Protein AF-A0A922W601-F1 (afdb_monomer_lite)

pLDDT: mean 78.49, std 11.57, range [43.97, 92.69]

Foldseek 3Di:
DDDDPPDPDPDDPPPPVVVLVVVLVVLVVQLVVLVVQLVVLVVVLVVCVVVVHDPVVNVVSVVSNVVSVVSNVVSVVVNVVSVVVVVVVVVVCVVVVPD

Secondary structure (DSSP, 8-state):
------PPPPP---HHHHHHHHHHHHHHHHHHHHHHHHHHHHHHHHHHHHTT--HHHHHHHHHHHHHHHHHHHHHHHHHHHHHHHHHHHHHHHHHS---

Structure (mmCIF, N/CA/C/O backbone):
data_AF-A0A922W601-F1
#
_entry.id   AF-A0A922W601-F1
#
loop_
_atom_site.group_PDB
_atom_site.id
_atom_site.type_symbol
_atom_site.label_atom_id
_atom_site.label_alt_id
_atom_site.label_comp_id
_atom_site.label_asym_id
_atom_site.label_entity_id
_atom_site.label_seq_id
_atom_site.pdbx_PDB_ins_code
_atom_site.Cartn_x
_atom_site.Cartn_y
_atom_site.Cartn_z
_atom_site.occupancy
_atom_site.B_iso_or_equiv
_atom_site.auth_seq_id
_atom_site.auth_comp_id
_atom_site.auth_asym_id
_atom_site.auth_atom_id
_atom_site.pdbx_PDB_model_num
ATOM 1 N N . MET A 1 1 ? -67.166 24.033 14.868 1.00 43.97 1 MET A N 1
ATOM 2 C CA . MET A 1 1 ? -66.697 22.780 14.244 1.00 43.97 1 MET A CA 1
ATOM 3 C C . MET A 1 1 ? -65.186 22.913 14.127 1.00 43.97 1 MET A C 1
ATOM 5 O O . MET A 1 1 ? -64.732 23.794 13.410 1.00 43.97 1 MET A O 1
ATOM 9 N N . SER A 1 2 ? -64.447 22.227 15.002 1.00 44.22 2 SER A N 1
ATOM 10 C CA . SER A 1 2 ? -63.030 22.494 15.292 1.00 44.22 2 SER A CA 1
ATOM 11 C C . SER A 1 2 ? -62.103 22.144 14.131 1.00 44.22 2 SER A C 1
ATOM 13 O O . SER A 1 2 ? -62.277 21.118 13.482 1.00 44.22 2 SER A O 1
ATOM 15 N N . ILE A 1 3 ? -61.104 23.000 13.914 1.00 59.69 3 ILE A N 1
ATOM 16 C CA . ILE A 1 3 ? -59.993 22.795 12.984 1.00 59.69 3 ILE A CA 1
ATOM 17 C C . ILE A 1 3 ? -59.059 21.737 13.579 1.00 59.69 3 ILE A C 1
ATOM 19 O O . ILE A 1 3 ? -58.405 21.987 14.591 1.00 59.69 3 ILE A O 1
ATOM 23 N N . GLU A 1 4 ? -59.010 20.554 12.968 1.00 59.09 4 GLU A N 1
ATOM 24 C CA . GLU A 1 4 ? -58.036 19.520 13.312 1.00 59.09 4 GLU A CA 1
ATOM 25 C C . GLU A 1 4 ? -56.712 19.841 12.610 1.00 59.09 4 GLU A C 1
ATOM 27 O O . GLU A 1 4 ? -56.544 19.689 11.401 1.00 59.09 4 GLU A O 1
ATOM 32 N N . ASN A 1 5 ? -55.788 20.389 13.392 1.00 63.09 5 ASN A N 1
ATOM 33 C CA . ASN A 1 5 ? -54.438 20.731 12.984 1.00 63.09 5 ASN A CA 1
ATOM 34 C C . ASN A 1 5 ? -53.618 19.436 12.845 1.00 63.09 5 ASN A C 1
ATOM 36 O O . ASN A 1 5 ? -53.063 18.937 13.825 1.00 63.09 5 ASN A O 1
ATOM 40 N N . ALA A 1 6 ? -53.567 18.867 11.640 1.00 60.97 6 ALA A N 1
ATOM 41 C CA . ALA A 1 6 ? -52.699 17.736 11.333 1.00 60.97 6 ALA A CA 1
ATOM 42 C C . ALA A 1 6 ? -51.233 18.202 11.333 1.00 60.97 6 ALA A C 1
ATOM 44 O O . ALA A 1 6 ? -50.749 18.801 10.372 1.00 60.97 6 ALA A O 1
ATOM 45 N N . ALA A 1 7 ? -50.519 17.949 12.430 1.00 64.44 7 ALA A N 1
ATOM 46 C CA . ALA A 1 7 ? -49.078 18.159 12.494 1.00 64.44 7 ALA A CA 1
ATOM 47 C C . ALA A 1 7 ? -48.374 17.287 11.429 1.00 64.44 7 ALA A C 1
ATOM 49 O O . ALA A 1 7 ? -48.649 16.085 11.362 1.00 64.44 7 ALA A O 1
ATOM 50 N N . PRO A 1 8 ? -47.464 17.834 10.598 1.00 65.56 8 PRO A N 1
ATOM 51 C CA . PRO A 1 8 ? -46.700 17.017 9.665 1.00 65.56 8 PRO A CA 1
ATOM 52 C C . PRO A 1 8 ? -45.806 16.043 10.442 1.00 65.56 8 PRO A C 1
ATOM 54 O O . PRO A 1 8 ? -45.128 16.428 11.397 1.00 65.56 8 PRO A O 1
ATOM 57 N N . ALA A 1 9 ? -45.819 14.773 10.028 1.00 65.50 9 ALA A N 1
ATOM 58 C CA . ALA A 1 9 ? -44.982 13.720 10.593 1.00 65.50 9 ALA A CA 1
ATOM 59 C C . ALA A 1 9 ? -43.511 14.180 10.661 1.00 65.50 9 ALA A C 1
ATOM 61 O O . ALA A 1 9 ? -43.003 14.722 9.673 1.00 65.50 9 ALA A O 1
ATOM 62 N N . PRO A 1 10 ? -42.808 13.992 11.795 1.00 61.16 10 PRO A N 1
ATOM 63 C CA . PRO A 1 10 ? -41.429 14.437 11.921 1.00 61.16 10 PRO A CA 1
ATOM 64 C C . PRO A 1 10 ? -40.565 13.740 10.866 1.00 61.16 10 PRO A C 1
ATOM 66 O O . PRO A 1 10 ? -40.510 12.511 10.790 1.00 61.16 10 PRO A O 1
ATOM 69 N N . ALA A 1 11 ? -39.922 14.561 10.036 1.00 61.38 11 ALA A N 1
ATOM 70 C CA . ALA A 1 11 ? -39.100 14.142 8.915 1.00 61.38 11 ALA A CA 1
ATOM 71 C C . ALA A 1 11 ? -38.070 13.076 9.325 1.00 61.38 11 ALA A C 1
ATOM 73 O O . ALA A 1 11 ? -37.332 13.208 10.303 1.00 61.38 11 ALA A O 1
ATOM 74 N N . SER A 1 12 ? -38.038 12.019 8.521 1.00 61.06 12 SER A N 1
ATOM 75 C CA . SER A 1 12 ? -37.126 10.883 8.555 1.00 61.06 12 SER A CA 1
ATOM 76 C C . SER A 1 12 ? -35.670 11.273 8.835 1.00 61.06 12 SER A C 1
ATOM 78 O O . SER A 1 12 ? -34.993 11.824 7.969 1.00 61.06 12 SER A O 1
ATOM 80 N N . ALA A 1 13 ? -35.139 10.889 9.997 1.00 62.81 13 ALA A N 1
ATOM 81 C CA . ALA A 1 13 ? -33.708 10.983 10.284 1.00 62.81 13 ALA A CA 1
ATOM 82 C C . ALA A 1 13 ? -33.016 9.601 10.366 1.00 62.81 13 ALA A C 1
ATOM 84 O O . ALA A 1 13 ? -32.660 9.172 11.463 1.00 62.81 13 ALA A O 1
ATOM 85 N N . PRO A 1 14 ? -32.746 8.913 9.232 1.00 53.59 14 PRO A N 1
ATOM 86 C CA . PRO A 1 14 ? -31.772 7.817 9.207 1.00 53.59 14 PRO A CA 1
ATOM 87 C C . PRO A 1 14 ? -30.535 8.084 8.321 1.00 53.59 14 PRO A C 1
ATOM 89 O O . PRO A 1 14 ? -29.687 7.208 8.177 1.00 53.59 14 PRO A O 1
ATOM 92 N N . GLU A 1 15 ? -30.374 9.271 7.728 1.00 57.44 15 GLU A N 1
ATOM 93 C CA . GLU A 1 15 ? -29.395 9.469 6.643 1.00 57.44 15 GLU A CA 1
ATOM 94 C C . GLU A 1 15 ? -27.919 9.376 7.094 1.00 57.44 15 GLU A C 1
ATOM 96 O O . GLU A 1 15 ? -27.098 8.723 6.443 1.00 57.44 15 GLU A O 1
ATOM 101 N N . LYS A 1 16 ? -27.562 9.949 8.256 1.00 57.28 16 LYS A N 1
ATOM 102 C CA . LYS A 1 16 ? -26.151 10.132 8.668 1.00 57.28 16 LYS A CA 1
ATOM 103 C C . LYS A 1 16 ? -25.378 8.834 8.940 1.00 57.28 16 LYS A C 1
ATOM 105 O O . LYS A 1 16 ? -24.152 8.817 8.835 1.00 57.28 16 LYS A O 1
ATOM 110 N N . THR A 1 17 ? -26.048 7.749 9.320 1.00 61.28 17 THR A N 1
ATOM 111 C CA . THR A 1 17 ? -25.400 6.454 9.609 1.00 61.28 17 THR A CA 1
ATOM 112 C C . THR A 1 17 ? -25.049 5.687 8.335 1.00 61.28 17 THR A C 1
ATOM 114 O O . THR A 1 17 ? -24.055 4.958 8.323 1.00 61.28 17 THR A O 1
ATOM 117 N N . SER A 1 18 ? -25.814 5.884 7.258 1.00 61.66 18 SER A N 1
ATOM 118 C CA . SER A 1 18 ? -25.588 5.228 5.965 1.00 61.66 18 SER A CA 1
ATOM 119 C C . SER A 1 18 ? -24.323 5.746 5.267 1.00 61.66 18 SER A C 1
ATOM 121 O O . SER A 1 18 ? -23.509 4.959 4.780 1.00 61.66 18 SER A O 1
ATOM 123 N N . VAL A 1 19 ? -24.100 7.064 5.315 1.00 62.34 19 VAL A N 1
ATOM 124 C CA . VAL A 1 19 ? -22.975 7.740 4.651 1.00 62.34 19 VAL A CA 1
ATOM 125 C C . VAL A 1 19 ? -21.634 7.339 5.273 1.00 62.34 19 VAL A C 1
ATOM 127 O O . VAL A 1 19 ? -20.685 7.031 4.554 1.00 62.34 19 VAL A O 1
ATOM 130 N N . LEU A 1 20 ? -21.564 7.248 6.606 1.00 65.19 20 LEU A N 1
ATOM 131 C CA . LEU A 1 20 ? -20.341 6.849 7.316 1.00 65.19 20 LEU A CA 1
ATOM 132 C C . LEU A 1 20 ? -19.949 5.389 7.035 1.00 65.19 20 LEU A C 1
ATOM 134 O O . LEU A 1 20 ? -18.781 5.107 6.768 1.00 65.19 20 LEU A O 1
ATOM 138 N N . LYS A 1 21 ? -20.920 4.461 7.019 1.00 67.75 21 LYS A N 1
ATOM 139 C CA . LYS A 1 21 ? -20.666 3.054 6.650 1.00 67.75 21 LYS A CA 1
ATOM 140 C C . LYS A 1 21 ? -20.168 2.922 5.208 1.00 67.75 21 LYS A C 1
ATOM 142 O O . LYS A 1 21 ? -19.260 2.132 4.954 1.00 67.75 21 LYS A O 1
ATOM 147 N N . LYS A 1 22 ? -20.734 3.705 4.281 1.00 72.56 22 LYS A N 1
ATOM 148 C CA . LYS A 1 22 ? -20.332 3.713 2.868 1.00 72.56 22 LYS A CA 1
ATOM 149 C C . LYS A 1 22 ? -18.907 4.250 2.686 1.00 72.56 22 LYS A C 1
ATOM 151 O O . LYS A 1 22 ? -18.122 3.633 1.971 1.00 72.56 22 LYS A O 1
ATOM 156 N N . GLY A 1 23 ? -18.549 5.327 3.392 1.00 75.94 23 GLY A N 1
ATOM 157 C CA . GLY A 1 23 ? -17.200 5.906 3.359 1.00 75.94 23 GLY A CA 1
ATOM 158 C C . GLY A 1 23 ? -16.117 4.947 3.859 1.00 75.94 23 GLY A C 1
ATOM 159 O O . GLY A 1 23 ? -15.064 4.824 3.239 1.00 75.94 23 GLY A O 1
ATOM 160 N N . ARG A 1 24 ? -16.396 4.185 4.924 1.00 80.19 24 ARG A N 1
ATOM 161 C CA . ARG A 1 24 ? -15.449 3.187 5.441 1.00 80.19 24 ARG A CA 1
ATOM 162 C C . ARG A 1 24 ? -15.222 2.030 4.466 1.00 80.19 24 ARG A C 1
ATOM 164 O O . ARG A 1 24 ? -14.082 1.633 4.251 1.00 80.19 24 ARG A O 1
ATOM 171 N N . GLY A 1 25 ? -16.296 1.501 3.873 1.00 82.06 25 GLY A N 1
ATOM 172 C CA . GLY A 1 25 ? -16.197 0.439 2.866 1.00 82.06 25 GLY A CA 1
ATOM 173 C C . GLY A 1 25 ? -15.380 0.880 1.652 1.00 82.06 25 GLY A C 1
ATOM 174 O O . GLY A 1 25 ? -14.500 0.151 1.205 1.00 82.06 25 GLY A O 1
ATOM 175 N N . PHE A 1 26 ? -15.606 2.110 1.188 1.00 85.56 26 PHE A N 1
ATOM 176 C CA . PHE A 1 26 ? -14.830 2.703 0.104 1.00 85.56 26 PHE A CA 1
ATOM 177 C C . PHE A 1 26 ? -13.333 2.808 0.436 1.00 85.56 26 PHE A C 1
ATOM 179 O O . PHE A 1 26 ? -12.511 2.402 -0.377 1.00 85.56 26 PHE A O 1
ATOM 186 N N . LEU A 1 27 ? -12.964 3.277 1.634 1.00 85.62 27 LEU A N 1
ATOM 187 C CA . LEU A 1 27 ? -11.553 3.406 2.030 1.00 85.62 27 LEU A CA 1
ATOM 188 C C . LEU A 1 27 ? -10.836 2.064 2.182 1.00 85.62 27 LEU A C 1
ATOM 190 O O . LEU A 1 27 ? -9.658 1.964 1.846 1.00 85.62 27 LEU A O 1
ATOM 194 N N . ILE A 1 28 ? -11.530 1.024 2.649 1.00 86.00 28 ILE A N 1
ATOM 195 C CA . ILE A 1 28 ? -10.962 -0.328 2.707 1.00 86.00 28 ILE A CA 1
ATOM 196 C C . ILE A 1 28 ? -10.684 -0.840 1.291 1.00 86.00 28 ILE A C 1
ATOM 198 O O . ILE A 1 28 ? -9.580 -1.304 1.019 1.00 86.00 28 ILE A O 1
ATOM 202 N N . VAL A 1 29 ? -11.651 -0.710 0.378 1.00 88.69 29 VAL A N 1
ATOM 203 C CA . VAL A 1 29 ? -11.477 -1.112 -1.028 1.00 88.69 29 VAL A CA 1
ATOM 204 C C . VAL A 1 29 ? -10.352 -0.316 -1.687 1.00 88.69 29 VAL A C 1
ATOM 206 O O . VAL A 1 29 ? -9.505 -0.908 -2.352 1.00 88.69 29 VAL A O 1
ATOM 209 N N . LEU A 1 30 ? -10.294 0.998 -1.453 1.00 88.62 30 LEU A N 1
ATOM 210 C CA . LEU A 1 30 ? -9.215 1.856 -1.936 1.00 88.62 30 LEU A CA 1
ATOM 211 C C . LEU A 1 30 ? -7.857 1.395 -1.394 1.00 88.62 30 LEU A C 1
ATOM 213 O O . LEU A 1 30 ? -6.919 1.246 -2.168 1.00 88.62 30 LEU A O 1
ATOM 217 N N . SER A 1 31 ? -7.758 1.107 -0.094 1.00 87.00 31 SER A N 1
ATOM 218 C CA . SER A 1 31 ? -6.510 0.647 0.528 1.00 87.00 31 SER A CA 1
ATOM 219 C C . SER A 1 31 ? -6.036 -0.679 -0.068 1.00 87.00 31 SER A C 1
ATOM 221 O O . SER A 1 31 ? -4.848 -0.842 -0.332 1.00 87.00 31 SER A O 1
ATOM 223 N N . ILE A 1 32 ? -6.958 -1.615 -0.324 1.00 88.75 32 ILE A N 1
ATOM 224 C CA . ILE A 1 32 ? -6.649 -2.891 -0.987 1.00 88.75 32 ILE A CA 1
ATOM 225 C C . ILE A 1 32 ? -6.174 -2.641 -2.422 1.00 88.75 32 ILE A C 1
ATOM 227 O O . ILE A 1 32 ? -5.138 -3.169 -2.816 1.00 88.75 32 ILE A O 1
ATOM 231 N N . ALA A 1 33 ? -6.889 -1.816 -3.192 1.00 89.12 33 ALA A N 1
ATOM 232 C CA . ALA A 1 33 ? -6.537 -1.510 -4.577 1.00 89.12 33 ALA A CA 1
ATOM 233 C C . ALA A 1 33 ? -5.155 -0.846 -4.687 1.00 89.12 33 ALA A C 1
ATOM 235 O O . ALA A 1 33 ? -4.331 -1.257 -5.505 1.00 89.12 33 ALA A O 1
ATOM 236 N N . VAL A 1 34 ? -4.871 0.131 -3.822 1.00 86.62 34 VAL A N 1
ATOM 237 C CA . VAL A 1 34 ? -3.560 0.787 -3.743 1.00 86.62 34 VAL A CA 1
ATOM 238 C C . VAL A 1 34 ? -2.481 -0.202 -3.291 1.00 86.62 34 VAL A C 1
ATOM 240 O O . VAL A 1 34 ? -1.379 -0.182 -3.830 1.00 86.62 34 VAL A O 1
ATOM 243 N N . GLY A 1 35 ? -2.796 -1.119 -2.372 1.00 85.00 35 GLY A N 1
ATOM 244 C CA . GLY A 1 35 ? -1.881 -2.184 -1.955 1.00 85.00 35 GLY A CA 1
ATOM 245 C C . GLY A 1 35 ? -1.489 -3.108 -3.108 1.00 85.00 35 GLY A C 1
ATOM 246 O O . GLY A 1 35 ? -0.306 -3.368 -3.316 1.00 85.00 35 GLY A O 1
ATOM 247 N N . VAL A 1 36 ? -2.464 -3.544 -3.910 1.00 90.44 36 VAL A N 1
ATOM 248 C CA . VAL A 1 36 ? -2.216 -4.352 -5.116 1.00 90.44 36 VAL A CA 1
ATOM 249 C C . VAL A 1 36 ? -1.370 -3.578 -6.128 1.00 90.44 36 VAL A C 1
ATOM 251 O O . VAL A 1 36 ? -0.405 -4.126 -6.660 1.00 90.44 36 VAL A O 1
ATOM 254 N N . ALA A 1 37 ? -1.679 -2.300 -6.360 1.00 85.69 37 ALA A N 1
ATOM 255 C CA . ALA A 1 37 ? -0.902 -1.447 -7.257 1.00 85.69 37 ALA A CA 1
ATOM 256 C C . ALA A 1 37 ? 0.549 -1.269 -6.780 1.00 85.69 37 ALA A C 1
ATOM 258 O O . ALA A 1 37 ? 1.469 -1.333 -7.593 1.00 85.69 37 ALA A O 1
ATOM 259 N N . ALA A 1 38 ? 0.771 -1.108 -5.472 1.00 85.50 38 ALA A N 1
ATOM 260 C CA . ALA A 1 38 ? 2.107 -1.012 -4.893 1.00 85.50 38 ALA A CA 1
ATOM 261 C C . ALA A 1 38 ? 2.911 -2.303 -5.106 1.00 85.50 38 ALA A C 1
ATOM 263 O O . ALA A 1 38 ? 4.049 -2.243 -5.568 1.00 85.50 38 ALA A O 1
ATOM 264 N N . VAL A 1 39 ? 2.317 -3.473 -4.846 1.00 88.81 39 VAL A N 1
ATOM 265 C CA . VAL A 1 39 ? 2.970 -4.770 -5.102 1.00 88.81 39 VAL A CA 1
ATOM 266 C C . VAL A 1 39 ? 3.314 -4.923 -6.586 1.00 88.81 39 VAL A C 1
ATOM 268 O O . VAL A 1 39 ? 4.442 -5.281 -6.920 1.00 88.81 39 VAL A O 1
ATOM 271 N N . ALA A 1 40 ? 2.381 -4.593 -7.482 1.00 88.56 40 ALA A N 1
ATOM 272 C CA . ALA A 1 40 ? 2.617 -4.643 -8.922 1.00 88.56 40 ALA A CA 1
ATOM 273 C C . ALA A 1 40 ? 3.745 -3.693 -9.364 1.00 88.56 40 ALA A C 1
ATOM 275 O O . ALA A 1 40 ? 4.583 -4.079 -10.177 1.00 88.56 40 ALA A O 1
ATOM 276 N N . ALA A 1 41 ? 3.814 -2.483 -8.799 1.00 83.44 41 ALA A N 1
ATOM 277 C CA . ALA A 1 41 ? 4.872 -1.516 -9.087 1.00 83.44 41 ALA A CA 1
ATOM 278 C C . ALA A 1 41 ? 6.2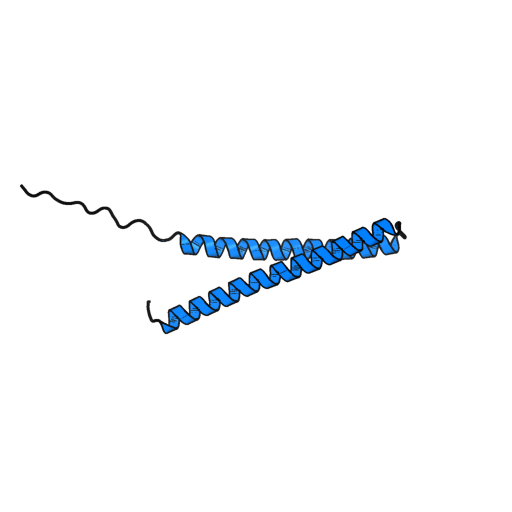57 -2.020 -8.649 1.00 83.44 41 ALA A C 1
ATOM 280 O O . ALA A 1 41 ? 7.221 -1.894 -9.403 1.00 83.44 41 ALA A O 1
ATOM 281 N N . TRP A 1 42 ? 6.358 -2.649 -7.474 1.00 84.44 42 TRP A N 1
ATOM 282 C CA . TRP A 1 42 ? 7.604 -3.267 -7.009 1.00 84.44 42 TRP A CA 1
ATOM 283 C C . TRP A 1 42 ? 8.038 -4.449 -7.882 1.00 84.44 42 TRP A C 1
ATOM 285 O O . TRP A 1 42 ? 9.220 -4.562 -8.208 1.00 84.44 42 TRP A O 1
ATOM 295 N N . ILE A 1 43 ? 7.094 -5.292 -8.318 1.00 88.44 43 ILE A N 1
ATOM 296 C CA . ILE A 1 43 ? 7.373 -6.384 -9.265 1.00 88.44 43 ILE A CA 1
ATOM 297 C C . ILE A 1 43 ? 7.872 -5.818 -10.598 1.00 88.44 43 ILE A C 1
ATOM 299 O O . ILE A 1 43 ? 8.881 -6.286 -11.121 1.00 88.44 43 ILE A O 1
ATOM 303 N N . ALA A 1 44 ? 7.211 -4.787 -11.131 1.00 82.56 44 ALA A N 1
ATOM 304 C CA . ALA A 1 44 ? 7.606 -4.141 -12.379 1.00 82.56 44 ALA A CA 1
ATOM 305 C C . ALA A 1 44 ? 8.997 -3.497 -12.283 1.00 82.56 44 ALA A C 1
ATOM 307 O O . ALA A 1 44 ? 9.794 -3.625 -13.211 1.00 82.56 44 ALA A O 1
ATOM 308 N N . LEU A 1 45 ? 9.322 -2.856 -11.155 1.00 79.50 45 LEU A N 1
ATOM 309 C CA . LEU A 1 45 ? 10.658 -2.323 -10.891 1.00 79.50 45 LEU A CA 1
ATOM 310 C C . LEU A 1 45 ? 11.715 -3.436 -10.869 1.00 79.50 45 LEU A C 1
ATOM 312 O O . LEU A 1 45 ? 12.737 -3.313 -11.541 1.00 79.50 45 LEU A O 1
ATOM 316 N N . GLY A 1 46 ? 11.458 -4.531 -10.149 1.00 80.94 46 GLY A N 1
ATOM 317 C CA . GLY A 1 46 ? 12.358 -5.686 -10.094 1.00 80.94 46 GLY A CA 1
ATOM 318 C C . GLY A 1 46 ? 12.574 -6.333 -11.466 1.00 80.94 46 GLY A C 1
ATOM 319 O O . GLY A 1 46 ? 13.712 -6.592 -11.856 1.00 80.94 46 GLY A O 1
ATOM 320 N N . ALA A 1 47 ? 11.500 -6.514 -12.237 1.00 84.88 47 ALA A N 1
ATOM 321 C CA . ALA A 1 47 ? 11.565 -7.026 -13.604 1.00 84.88 47 ALA A CA 1
ATOM 322 C C . ALA A 1 47 ? 12.336 -6.077 -14.538 1.00 84.88 47 ALA A C 1
ATOM 324 O O . ALA A 1 47 ? 13.182 -6.524 -15.308 1.00 84.88 47 ALA A O 1
ATOM 325 N N . GLY A 1 48 ? 12.105 -4.764 -14.433 1.00 77.94 48 GLY A N 1
ATOM 326 C CA . GLY A 1 48 ? 12.833 -3.757 -15.204 1.00 77.94 48 GLY A CA 1
ATOM 327 C C . GLY A 1 48 ? 14.334 -3.765 -14.911 1.00 77.94 48 GLY A C 1
ATOM 328 O O . GLY A 1 48 ? 15.140 -3.674 -15.835 1.00 77.94 48 GLY A O 1
ATOM 329 N N . LEU A 1 49 ? 14.725 -3.937 -13.644 1.00 80.56 49 LEU A N 1
ATOM 330 C CA . LEU A 1 49 ? 16.133 -4.088 -13.266 1.00 80.56 49 LEU A CA 1
ATOM 331 C C . LEU A 1 49 ? 16.763 -5.350 -13.865 1.00 80.56 49 LEU A C 1
ATOM 333 O O . LEU A 1 49 ? 17.895 -5.282 -14.333 1.00 80.56 49 LEU A O 1
ATOM 337 N N . TYR A 1 50 ? 16.033 -6.469 -13.894 1.00 84.88 50 TYR A N 1
ATOM 338 C CA . TYR A 1 50 ? 16.509 -7.719 -14.494 1.00 84.88 50 TYR A CA 1
ATOM 339 C C . TYR A 1 50 ? 16.667 -7.625 -16.019 1.00 84.88 50 TYR A C 1
ATOM 341 O O . TYR A 1 50 ? 17.614 -8.163 -16.581 1.00 84.88 50 TYR A O 1
ATOM 349 N N . MET A 1 51 ? 15.764 -6.908 -16.691 1.00 85.62 51 MET A N 1
ATOM 350 C CA . MET A 1 51 ? 15.782 -6.707 -18.146 1.00 85.62 51 MET A CA 1
ATOM 351 C C . MET A 1 51 ? 16.769 -5.625 -18.619 1.00 85.62 51 MET A C 1
ATOM 353 O O . MET A 1 51 ? 16.733 -5.233 -19.783 1.00 85.62 51 MET A O 1
ATOM 357 N N . ASP A 1 52 ? 17.613 -5.108 -17.723 1.00 78.75 52 ASP A N 1
ATOM 358 C CA . ASP A 1 52 ? 18.601 -4.058 -17.992 1.00 78.75 52 ASP A CA 1
ATOM 359 C C . ASP A 1 52 ? 18.009 -2.822 -18.713 1.00 78.75 52 ASP A C 1
ATOM 361 O O . ASP A 1 52 ? 18.672 -2.138 -19.493 1.00 78.75 52 ASP A O 1
ATOM 365 N N . VAL A 1 53 ? 16.746 -2.476 -18.418 1.00 80.88 53 VAL A N 1
ATOM 366 C CA . VAL A 1 53 ? 16.040 -1.353 -19.069 1.00 80.88 53 VAL A CA 1
ATOM 367 C C . VAL A 1 53 ? 16.765 -0.022 -18.867 1.00 80.88 53 VAL A C 1
ATOM 369 O O . VAL A 1 53 ? 17.531 0.146 -17.916 1.00 80.88 53 VAL A O 1
ATOM 372 N N . SER A 1 54 ? 16.507 0.963 -19.730 1.00 86.81 54 SER A N 1
ATOM 373 C CA . SER A 1 54 ? 17.186 2.264 -19.672 1.00 86.81 54 SER A CA 1
ATOM 374 C C . SER A 1 54 ? 17.098 2.923 -18.286 1.00 86.81 54 SER A C 1
ATOM 376 O O . SER A 1 54 ? 16.106 2.787 -17.562 1.00 86.81 54 SER A O 1
ATOM 378 N N . ARG A 1 55 ? 18.134 3.688 -17.911 1.00 86.06 55 ARG A N 1
ATOM 379 C CA . ARG A 1 55 ? 18.220 4.366 -16.602 1.00 86.06 55 ARG A CA 1
ATOM 380 C C . ARG A 1 55 ? 16.992 5.233 -16.308 1.00 86.06 55 ARG A C 1
ATOM 382 O O . ARG A 1 55 ? 16.505 5.236 -15.183 1.00 86.06 55 ARG A O 1
ATOM 389 N N . GLN A 1 56 ? 16.469 5.918 -17.326 1.00 89.50 56 GLN A N 1
ATOM 390 C CA . GLN A 1 56 ? 15.249 6.720 -17.227 1.00 89.50 56 GLN A CA 1
ATOM 391 C C . GLN A 1 56 ? 14.030 5.867 -16.844 1.00 89.50 56 GLN A C 1
ATOM 393 O O . GLN A 1 56 ? 13.279 6.242 -15.948 1.00 89.50 56 GLN A O 1
ATOM 398 N N . THR A 1 57 ? 13.871 4.692 -17.456 1.00 85.00 57 THR A N 1
ATOM 399 C CA . THR A 1 57 ? 12.765 3.767 -17.159 1.00 85.00 57 THR A CA 1
ATOM 400 C C . THR A 1 57 ? 12.839 3.246 -15.724 1.00 85.00 57 THR A C 1
ATOM 402 O O . THR A 1 57 ? 11.826 3.211 -15.031 1.00 85.00 57 THR A O 1
ATOM 405 N N . ARG A 1 58 ? 14.041 2.921 -15.229 1.00 82.31 58 ARG A N 1
ATOM 406 C CA . ARG A 1 58 ? 14.248 2.499 -13.829 1.00 82.31 58 ARG A CA 1
ATOM 407 C C . ARG A 1 58 ? 13.836 3.582 -12.836 1.00 82.31 58 ARG A C 1
ATOM 409 O O . ARG A 1 58 ? 13.198 3.275 -11.836 1.00 82.31 58 ARG A O 1
ATOM 416 N N . ILE A 1 59 ? 14.183 4.840 -13.119 1.00 90.44 59 ILE A N 1
ATOM 417 C CA . ILE A 1 59 ? 13.813 5.979 -12.270 1.00 90.44 59 ILE A CA 1
ATOM 418 C C . ILE A 1 59 ? 12.293 6.135 -12.227 1.00 90.44 59 ILE A C 1
ATOM 420 O O . ILE A 1 59 ? 11.738 6.270 -11.142 1.00 90.44 59 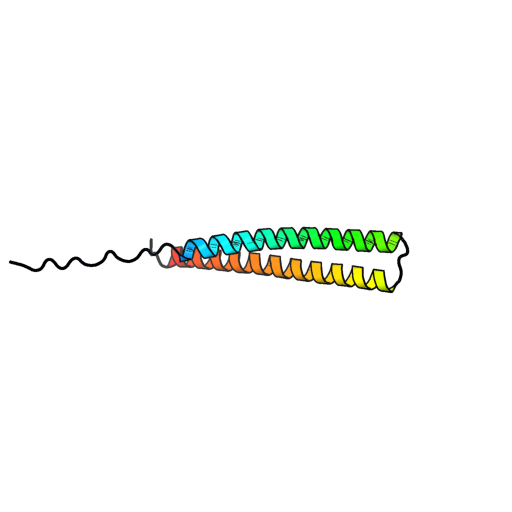ILE A O 1
ATOM 424 N N . ILE A 1 60 ? 11.612 6.055 -13.374 1.00 91.12 60 ILE A N 1
ATOM 425 C CA . ILE A 1 60 ? 10.146 6.136 -13.425 1.00 91.12 60 ILE A CA 1
ATOM 426 C C . ILE A 1 60 ? 9.519 5.007 -12.600 1.00 91.12 60 ILE A C 1
ATOM 428 O O . ILE A 1 60 ? 8.663 5.277 -11.763 1.00 91.12 60 ILE A O 1
ATOM 432 N N . LEU A 1 61 ? 9.973 3.762 -12.772 1.00 83.56 61 LEU A N 1
ATOM 433 C CA . LEU A 1 61 ? 9.469 2.620 -12.002 1.00 83.56 61 LEU A CA 1
ATOM 434 C C . LEU A 1 61 ? 9.696 2.796 -10.492 1.00 83.56 61 LEU A C 1
ATOM 436 O O . LEU A 1 61 ? 8.806 2.489 -9.702 1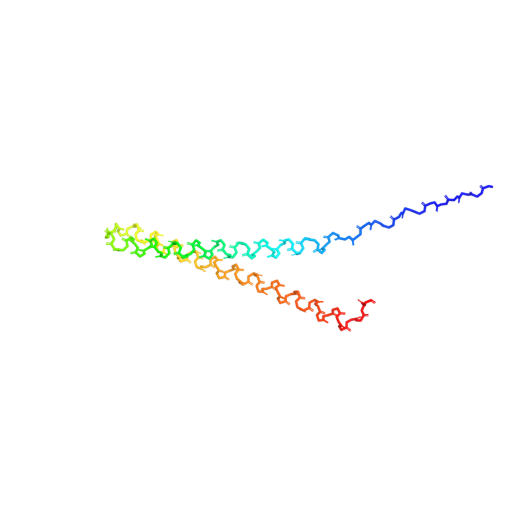.00 83.56 61 LEU A O 1
ATOM 440 N N . ALA A 1 62 ? 10.850 3.335 -10.088 1.00 86.56 62 ALA A N 1
ATOM 441 C CA . ALA A 1 62 ? 11.164 3.591 -8.686 1.00 86.56 62 ALA A CA 1
ATOM 442 C C . ALA A 1 62 ? 10.279 4.694 -8.090 1.00 86.56 62 ALA A C 1
ATOM 444 O O . ALA A 1 62 ? 9.772 4.542 -6.981 1.00 86.56 62 ALA A O 1
ATOM 445 N N . VAL A 1 63 ? 10.042 5.776 -8.838 1.00 92.69 63 VAL A N 1
ATOM 446 C CA . VAL A 1 63 ? 9.133 6.856 -8.428 1.00 92.69 63 VAL A CA 1
ATOM 447 C C . VAL A 1 63 ? 7.703 6.338 -8.308 1.00 92.69 63 VAL A C 1
ATOM 449 O O . VAL A 1 63 ? 7.043 6.604 -7.310 1.00 92.69 63 VAL A O 1
ATOM 452 N N . VAL A 1 64 ? 7.230 5.556 -9.281 1.00 89.19 64 VAL A N 1
ATOM 453 C CA . VAL A 1 64 ? 5.890 4.952 -9.237 1.00 89.19 64 VAL A CA 1
ATOM 454 C C . VAL A 1 64 ? 5.747 4.036 -8.023 1.00 89.19 64 VAL A C 1
ATOM 456 O O . VAL A 1 64 ? 4.747 4.129 -7.312 1.00 89.19 64 VAL A O 1
ATOM 459 N N . ALA A 1 65 ? 6.746 3.195 -7.743 1.00 86.56 65 ALA A N 1
ATOM 460 C CA . ALA A 1 65 ? 6.750 2.342 -6.558 1.00 86.56 65 ALA A CA 1
ATOM 461 C C . ALA A 1 65 ? 6.700 3.170 -5.263 1.00 86.56 65 ALA A C 1
ATOM 463 O O . ALA A 1 65 ? 5.884 2.871 -4.392 1.00 86.56 65 ALA A O 1
ATOM 46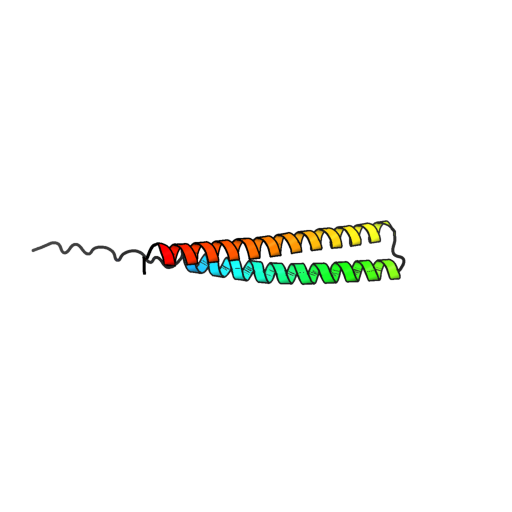4 N N . ALA A 1 66 ? 7.499 4.240 -5.169 1.00 89.75 66 ALA A N 1
ATOM 465 C CA . ALA A 1 66 ? 7.528 5.135 -4.013 1.00 89.75 66 ALA A CA 1
ATOM 466 C C . ALA A 1 66 ? 6.171 5.822 -3.778 1.00 89.75 66 ALA A C 1
ATOM 468 O O . ALA A 1 66 ? 5.616 5.738 -2.680 1.00 89.75 66 ALA A O 1
ATOM 469 N N . VAL A 1 67 ? 5.589 6.422 -4.820 1.00 90.56 67 VAL A N 1
ATOM 470 C CA . VAL A 1 67 ? 4.275 7.083 -4.751 1.00 90.56 67 VAL A CA 1
ATOM 471 C C . VAL A 1 67 ? 3.176 6.086 -4.378 1.00 90.56 67 VAL A C 1
ATOM 473 O O . VAL A 1 67 ? 2.312 6.396 -3.559 1.00 90.56 67 VAL A O 1
ATOM 476 N N . ALA A 1 68 ? 3.214 4.865 -4.922 1.00 83.56 68 ALA A N 1
ATOM 477 C CA . ALA A 1 68 ? 2.256 3.822 -4.565 1.00 83.56 68 ALA A CA 1
ATOM 478 C C . ALA A 1 68 ? 2.365 3.422 -3.082 1.00 83.56 68 ALA A C 1
ATOM 480 O O . ALA A 1 68 ? 1.342 3.246 -2.418 1.00 83.56 68 ALA A O 1
ATOM 481 N N . THR A 1 69 ? 3.581 3.331 -2.530 1.00 83.44 69 THR A N 1
ATOM 482 C CA . THR A 1 69 ? 3.778 3.079 -1.093 1.00 83.44 69 THR A CA 1
ATOM 483 C C . THR A 1 69 ? 3.321 4.234 -0.205 1.00 83.44 69 THR A C 1
ATOM 485 O O . THR A 1 69 ? 2.719 3.980 0.838 1.00 83.44 69 THR A O 1
ATOM 488 N N . GLU A 1 70 ? 3.527 5.490 -0.610 1.00 89.25 70 GLU A N 1
ATOM 489 C CA . GLU A 1 70 ? 2.984 6.641 0.121 1.00 89.25 70 GLU A CA 1
ATOM 490 C C . GLU A 1 70 ? 1.456 6.608 0.116 1.00 89.25 70 GLU A C 1
ATOM 492 O O . GLU A 1 70 ? 0.828 6.688 1.171 1.00 89.25 70 GLU A O 1
ATOM 497 N N . ALA A 1 71 ? 0.843 6.413 -1.054 1.00 82.25 71 ALA A N 1
ATOM 498 C CA . ALA A 1 71 ? -0.605 6.310 -1.186 1.00 82.25 71 ALA A CA 1
ATOM 499 C C . ALA A 1 71 ? -1.182 5.183 -0.311 1.00 82.25 71 ALA A C 1
ATOM 501 O O . ALA A 1 71 ? -2.238 5.359 0.307 1.00 82.25 71 ALA A O 1
ATOM 502 N N . LEU A 1 72 ? -0.486 4.044 -0.213 1.00 80.62 72 LEU A N 1
ATOM 503 C CA . LEU A 1 72 ? -0.879 2.937 0.659 1.00 80.62 72 LEU A CA 1
ATOM 504 C C . LEU A 1 72 ? -0.839 3.357 2.131 1.00 80.62 72 LEU A C 1
ATOM 506 O O . LEU A 1 72 ? -1.803 3.129 2.863 1.00 80.62 72 LEU A O 1
ATOM 510 N N . PHE A 1 73 ? 0.245 4.009 2.552 1.00 86.00 73 PHE A N 1
ATOM 511 C CA . PHE A 1 73 ? 0.406 4.492 3.920 1.00 86.00 73 PHE A CA 1
ATOM 512 C C . PHE A 1 73 ? -0.696 5.489 4.303 1.00 86.00 73 PHE A C 1
ATOM 514 O O . PHE A 1 73 ? -1.349 5.322 5.335 1.00 86.00 73 PHE A O 1
ATOM 521 N N . TRP A 1 74 ? -0.979 6.467 3.437 1.00 88.75 74 TRP A N 1
ATOM 522 C CA . TRP A 1 74 ? -2.057 7.439 3.640 1.00 88.75 74 TRP A CA 1
ATOM 523 C C . TRP A 1 74 ? -3.442 6.781 3.685 1.00 88.75 74 TRP A C 1
ATOM 525 O O . TRP A 1 74 ? -4.271 7.152 4.517 1.00 88.75 74 TRP A O 1
ATOM 535 N N . SER A 1 75 ? -3.690 5.768 2.852 1.00 83.75 75 SER A N 1
ATOM 536 C CA . SER A 1 75 ? -4.964 5.033 2.834 1.00 83.75 75 SER A CA 1
ATOM 537 C C . SER A 1 75 ? -5.184 4.238 4.127 1.00 83.75 75 SER A C 1
ATOM 539 O O . SER A 1 75 ? -6.264 4.289 4.725 1.00 83.75 75 SER A O 1
ATOM 541 N N . ILE A 1 76 ? -4.141 3.568 4.628 1.00 84.19 76 ILE A N 1
ATOM 542 C CA . ILE A 1 76 ? -4.181 2.863 5.916 1.00 84.19 76 ILE A CA 1
ATOM 543 C C . ILE A 1 76 ? -4.385 3.861 7.060 1.00 84.19 76 ILE A C 1
ATOM 545 O O . ILE A 1 76 ? -5.258 3.651 7.904 1.00 84.19 76 ILE A O 1
ATOM 549 N N . ALA A 1 77 ? -3.644 4.973 7.064 1.00 88.38 77 ALA A N 1
ATOM 550 C CA . ALA A 1 77 ? -3.785 6.027 8.064 1.00 88.38 77 ALA A CA 1
ATOM 551 C C . ALA A 1 77 ? -5.211 6.605 8.093 1.00 88.38 77 ALA A C 1
ATOM 553 O O . ALA A 1 77 ? -5.790 6.752 9.170 1.00 88.38 77 ALA A O 1
ATOM 554 N N . ALA A 1 78 ? -5.821 6.852 6.930 1.00 86.62 78 ALA A N 1
ATOM 555 C CA . ALA A 1 78 ? -7.209 7.301 6.829 1.00 86.62 78 ALA A CA 1
ATOM 556 C C . ALA A 1 78 ? -8.191 6.265 7.404 1.00 86.62 78 ALA A C 1
ATOM 558 O O . ALA A 1 78 ? -9.094 6.604 8.174 1.00 86.62 78 ALA A O 1
ATOM 559 N N . THR A 1 79 ? -7.987 4.986 7.082 1.00 85.19 79 THR A N 1
ATOM 560 C CA . THR A 1 79 ? -8.842 3.887 7.552 1.00 85.19 79 THR A CA 1
ATOM 561 C C . THR A 1 79 ? -8.745 3.700 9.073 1.00 85.19 79 THR A C 1
ATOM 563 O O . THR A 1 79 ? -9.761 3.518 9.756 1.00 85.19 79 THR A O 1
ATOM 566 N N . LEU A 1 80 ? -7.537 3.807 9.634 1.00 85.69 80 LEU A N 1
ATOM 567 C CA . LEU A 1 80 ? -7.304 3.780 11.079 1.00 85.69 80 LEU A CA 1
ATOM 568 C C . LEU A 1 80 ? -7.881 5.020 11.770 1.00 85.69 80 LEU A C 1
ATOM 570 O O . LEU A 1 80 ? -8.541 4.885 12.799 1.00 85.69 80 LEU A O 1
ATOM 574 N N . GLY A 1 81 ? -7.715 6.208 11.184 1.00 85.81 81 GLY A N 1
ATOM 575 C CA . GLY A 1 81 ? -8.278 7.458 11.696 1.00 85.81 81 GLY A CA 1
ATOM 576 C C . GLY A 1 81 ? -9.798 7.388 11.862 1.00 85.81 81 GLY A C 1
ATOM 577 O O . GLY A 1 81 ? -10.323 7.725 12.928 1.00 85.81 81 GLY A O 1
ATOM 578 N N . LEU A 1 82 ? -10.509 6.855 10.861 1.00 82.94 82 LEU A N 1
ATOM 579 C CA . LEU A 1 82 ? -11.951 6.610 10.974 1.00 82.94 82 LEU A CA 1
ATOM 580 C C . LEU A 1 82 ? -12.291 5.569 12.047 1.00 82.94 82 LEU A C 1
ATOM 582 O O . LEU A 1 82 ? -13.236 5.768 12.810 1.00 82.94 82 LEU A O 1
ATOM 586 N N . SER A 1 83 ? -11.513 4.490 12.146 1.00 83.19 83 SER A N 1
ATOM 587 C CA . SER A 1 83 ? -11.737 3.427 13.137 1.00 83.19 83 SER A CA 1
ATOM 588 C C . SER A 1 83 ? -11.596 3.942 14.577 1.00 83.19 83 SER A C 1
ATOM 590 O O . SER A 1 83 ? -12.429 3.639 15.435 1.00 83.19 83 SER A O 1
ATOM 592 N N . VAL A 1 84 ? -10.592 4.783 14.843 1.00 83.56 84 VAL A N 1
ATOM 593 C CA . VAL A 1 84 ? -10.391 5.439 16.146 1.00 83.56 84 VAL A CA 1
ATOM 594 C C . VAL A 1 84 ? -11.526 6.421 16.446 1.00 83.56 84 VAL A C 1
ATOM 596 O O . VAL A 1 84 ? -12.042 6.450 17.567 1.00 83.56 84 VAL A O 1
ATOM 599 N N . PHE A 1 85 ? -11.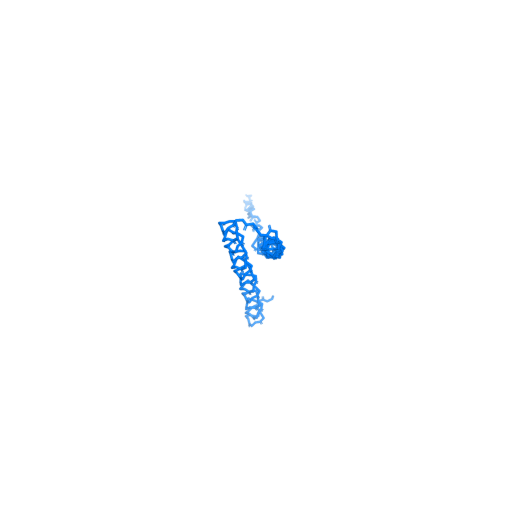971 7.195 15.452 1.00 83.00 85 PHE A N 1
ATOM 600 C CA . PHE A 1 85 ? -13.090 8.123 15.618 1.00 83.00 85 PHE A CA 1
ATOM 601 C C . PHE A 1 85 ? -14.404 7.389 15.943 1.00 83.00 85 PHE A C 1
ATOM 603 O O . PHE A 1 85 ? -15.140 7.786 16.852 1.00 83.00 85 PHE A O 1
ATOM 610 N N . GLU A 1 86 ? -14.674 6.272 15.260 1.00 80.38 86 GLU A N 1
ATOM 611 C CA . GLU A 1 86 ? -15.802 5.380 15.549 1.00 80.38 86 GLU A CA 1
ATOM 612 C C . GLU A 1 86 ? -15.723 4.802 16.968 1.00 80.38 86 GLU A C 1
ATOM 614 O O . GLU A 1 86 ? -16.722 4.826 17.698 1.00 80.38 86 GLU A O 1
ATOM 619 N N . ALA A 1 87 ? -14.542 4.335 17.388 1.00 82.62 87 ALA A N 1
ATOM 620 C CA . ALA A 1 87 ? -14.310 3.810 18.731 1.00 82.62 87 ALA A CA 1
ATOM 621 C C . ALA A 1 87 ? -14.573 4.876 19.805 1.00 82.62 87 ALA A C 1
ATOM 623 O O . ALA A 1 87 ? -15.330 4.630 20.749 1.00 82.62 87 ALA A O 1
ATOM 624 N N . ARG A 1 88 ? -14.055 6.096 19.619 1.00 83.62 88 ARG A N 1
ATOM 625 C CA . ARG A 1 88 ? -14.290 7.222 20.534 1.00 83.62 88 ARG A CA 1
ATOM 626 C C . ARG A 1 88 ? -15.772 7.571 20.618 1.00 83.62 88 ARG A C 1
ATOM 628 O O . ARG A 1 88 ? -16.302 7.713 21.716 1.00 83.62 88 ARG A O 1
ATOM 635 N N . LYS A 1 89 ? -16.477 7.623 19.483 1.00 80.38 89 LYS A N 1
ATOM 636 C CA . LYS A 1 89 ? -17.926 7.884 19.439 1.00 80.38 89 LYS A CA 1
ATOM 637 C C . LYS A 1 89 ? -18.750 6.770 20.097 1.00 80.38 89 LYS A C 1
ATOM 639 O O . LYS A 1 89 ? -19.827 7.038 20.631 1.00 80.38 89 LYS A O 1
ATOM 644 N N . ARG A 1 90 ? -18.282 5.517 20.053 1.00 78.00 90 ARG A N 1
ATOM 645 C CA . ARG A 1 90 ? -18.908 4.378 20.747 1.00 78.00 90 ARG A CA 1
ATOM 646 C C . ARG A 1 90 ? -18.719 4.473 22.260 1.00 78.00 90 ARG A C 1
ATOM 648 O O . ARG A 1 90 ? -19.676 4.242 22.992 1.00 78.00 90 ARG A O 1
ATOM 655 N N . ILE A 1 91 ? -17.521 4.844 22.711 1.00 83.19 91 ILE A N 1
ATOM 656 C CA . ILE A 1 91 ? -17.213 5.063 24.131 1.00 83.19 91 ILE A CA 1
ATOM 657 C C . ILE A 1 91 ? -18.042 6.230 24.673 1.00 83.19 91 ILE A C 1
ATOM 659 O O . ILE A 1 91 ? -18.713 6.081 25.687 1.00 83.19 91 ILE A O 1
ATOM 663 N N . TRP A 1 92 ? -18.091 7.350 23.951 1.00 81.25 92 TRP A N 1
ATOM 664 C CA . TRP A 1 92 ? -18.875 8.518 24.357 1.00 81.25 92 TRP A CA 1
ATOM 665 C C . TRP A 1 92 ? -20.369 8.201 24.477 1.00 81.25 92 TRP A C 1
ATOM 667 O O . TRP A 1 92 ? -20.984 8.550 25.474 1.00 81.25 92 TRP A O 1
ATOM 677 N N . ARG A 1 93 ? -20.947 7.442 23.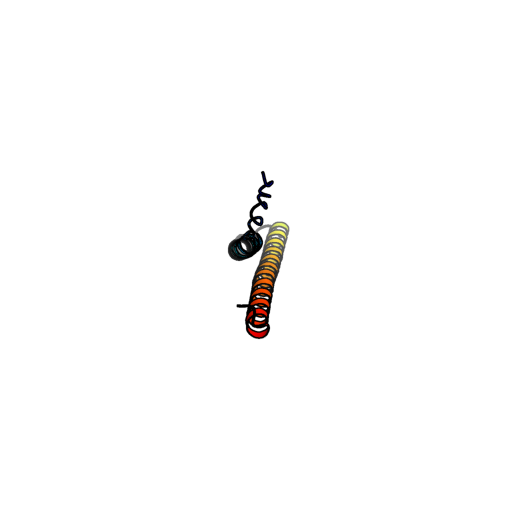534 1.00 78.94 93 ARG A N 1
ATOM 678 C CA . ARG A 1 93 ? -22.343 6.979 23.651 1.00 78.94 93 ARG A CA 1
ATOM 679 C C . ARG A 1 93 ? -22.592 6.101 24.877 1.00 78.94 93 ARG A C 1
ATOM 681 O O . ARG A 1 93 ? -23.637 6.242 25.497 1.00 78.94 93 ARG A O 1
ATOM 688 N N . LYS A 1 94 ? -21.647 5.221 25.229 1.00 79.00 94 LYS A N 1
ATOM 689 C CA . LYS A 1 94 ? -21.744 4.405 26.449 1.00 79.00 94 LYS A CA 1
ATOM 690 C C . LYS A 1 94 ? -21.679 5.256 27.718 1.00 79.00 94 LYS A C 1
ATOM 692 O O . LYS A 1 94 ? -22.401 4.966 28.660 1.00 79.00 94 LYS A O 1
ATOM 697 N N . ILE A 1 95 ? -20.839 6.290 27.736 1.00 82.75 95 ILE A N 1
ATOM 698 C CA . ILE A 1 95 ? -20.660 7.166 28.903 1.00 82.75 95 ILE A CA 1
ATOM 699 C C . ILE A 1 95 ? -21.840 8.134 29.063 1.00 82.75 95 ILE A C 1
ATOM 701 O O . ILE A 1 95 ? -22.315 8.338 30.171 1.00 82.75 95 ILE A O 1
ATOM 705 N N . THR A 1 96 ? -22.348 8.718 27.975 1.00 80.25 96 THR A N 1
ATOM 706 C CA . THR A 1 96 ? -23.440 9.706 28.029 1.00 80.25 96 THR A CA 1
ATOM 707 C C . THR A 1 96 ? -24.821 9.074 28.266 1.00 80.25 96 THR A C 1
ATOM 709 O O . THR A 1 96 ? -25.804 9.800 28.361 1.00 80.25 96 THR A O 1
ATOM 712 N N . GLY A 1 97 ? -24.935 7.744 28.356 1.00 59.53 97 GLY A N 1
ATOM 713 C CA . GLY A 1 97 ? -26.155 7.059 28.810 1.00 59.53 97 GLY A CA 1
ATOM 714 C C . GLY A 1 97 ? -27.415 7.263 27.956 1.00 59.53 97 GLY A C 1
ATOM 715 O O . GLY A 1 97 ? -28.485 6.824 28.354 1.00 59.53 97 GLY A O 1
ATOM 716 N N . ARG A 1 98 ? -27.323 7.911 26.787 1.00 57.66 98 ARG A N 1
ATOM 717 C CA . ARG A 1 98 ? -28.440 8.068 25.841 1.00 57.66 98 ARG A CA 1
ATOM 718 C C . ARG A 1 98 ? -28.577 6.798 24.997 1.00 57.66 98 ARG A C 1
ATOM 720 O O . ARG A 1 98 ? -28.083 6.747 23.867 1.00 57.66 98 ARG A O 1
ATOM 727 N N . GLY A 1 99 ? -29.166 5.777 25.613 1.00 53.19 99 GLY A N 1
ATOM 728 C CA . GLY A 1 99 ? -29.843 4.651 24.971 1.00 53.19 99 GLY A CA 1
ATOM 729 C C . GLY A 1 99 ? -31.343 4.867 25.043 1.00 53.19 99 GLY A C 1
ATOM 730 O O . GLY A 1 99 ? -31.784 5.408 26.080 1.00 53.19 99 GLY A O 1
#

Radius of gyration: 24.79 Å; chains: 1; bounding box: 85×30×49 Å

Sequence (99 aa):
MSIENAAPAPASAPEKTSVLKKGRGFLIVLSIAVGVAAVAAWIALGAGLYMDVSRQTRIILAVVAAVATEALFWSIAATLGLSVFEARKRIWRKITGRG